Protein AF-H1SF72-F1 (afdb_monomer)

Organism: NCBI:txid1127483

Structure (mmCIF, N/CA/C/O backbone):
data_AF-H1SF72-F1
#
_entry.id   AF-H1SF72-F1
#
loop_
_atom_site.group_PDB
_atom_site.id
_atom_site.type_symbol
_atom_site.label_atom_id
_atom_site.label_alt_id
_atom_site.label_comp_id
_atom_site.label_asym_id
_atom_site.label_entity_id
_atom_site.label_seq_id
_atom_site.pdbx_PDB_ins_code
_atom_site.Cartn_x
_atom_site.Cartn_y
_atom_site.Cartn_z
_atom_site.occupancy
_atom_site.B_iso_or_equiv
_atom_site.auth_seq_id
_atom_site.auth_comp_id
_atom_site.auth_asym_id
_atom_site.auth_atom_id
_atom_site.pdbx_PDB_model_num
ATOM 1 N N . MET A 1 1 ? -50.677 -35.131 16.689 1.00 51.62 1 MET A N 1
ATOM 2 C CA . MET A 1 1 ? -49.223 -35.299 16.477 1.00 51.62 1 MET A CA 1
ATOM 3 C C . MET A 1 1 ? -48.734 -33.983 15.891 1.00 51.62 1 MET A C 1
ATOM 5 O O . MET A 1 1 ? -49.149 -33.640 14.794 1.00 51.62 1 MET A O 1
ATOM 9 N N . ASP A 1 2 ? -48.050 -33.174 16.698 1.00 52.34 2 ASP A N 1
ATOM 10 C CA . ASP A 1 2 ? -47.977 -31.717 16.529 1.00 52.34 2 ASP A CA 1
ATOM 11 C C . ASP A 1 2 ? -46.736 -31.287 15.724 1.00 52.34 2 ASP A C 1
ATOM 13 O O . ASP A 1 2 ? -45.601 -31.371 16.196 1.00 52.34 2 ASP A O 1
ATOM 17 N N . ILE A 1 3 ? -46.951 -30.889 14.467 1.00 56.88 3 ILE A N 1
ATOM 18 C CA . ILE A 1 3 ? -45.897 -30.462 13.530 1.00 56.88 3 ILE A CA 1
ATOM 19 C C . ILE A 1 3 ? -45.401 -29.046 13.875 1.00 56.88 3 ILE A C 1
ATOM 21 O O . ILE A 1 3 ? -44.258 -28.703 13.568 1.00 56.88 3 ILE A O 1
ATOM 25 N N . HIS A 1 4 ? -46.209 -28.245 14.581 1.00 56.25 4 HIS A N 1
ATOM 26 C CA . HIS A 1 4 ? -45.860 -26.867 14.923 1.00 56.25 4 HIS A CA 1
ATOM 27 C C . HIS A 1 4 ? -44.774 -26.782 16.006 1.00 56.25 4 HIS A C 1
ATOM 29 O O . HIS A 1 4 ? -43.885 -25.936 15.904 1.00 56.25 4 HIS A O 1
ATOM 35 N N . ALA A 1 5 ? -44.784 -27.706 16.973 1.00 57.31 5 ALA A N 1
ATOM 36 C CA . ALA A 1 5 ? -43.795 -27.775 18.052 1.00 57.31 5 ALA A CA 1
ATOM 37 C C . ALA A 1 5 ? -42.381 -28.166 17.564 1.00 57.31 5 ALA A C 1
ATOM 39 O O . ALA A 1 5 ? -41.382 -27.655 18.063 1.00 57.31 5 ALA A O 1
ATOM 40 N N . ARG A 1 6 ? -42.271 -29.013 16.525 1.00 57.62 6 ARG A N 1
ATOM 41 C CA . ARG A 1 6 ? -40.963 -29.398 15.946 1.00 57.62 6 ARG A CA 1
ATOM 42 C C . ARG A 1 6 ? -40.286 -28.264 15.172 1.00 57.62 6 ARG A C 1
ATOM 44 O O . ARG A 1 6 ? -39.059 -28.215 15.112 1.00 57.62 6 ARG A O 1
ATOM 51 N N . GLY A 1 7 ? -41.067 -27.363 14.569 1.00 61.28 7 GLY A N 1
ATOM 52 C CA . GLY A 1 7 ? -40.537 -26.222 13.814 1.00 61.28 7 GLY A CA 1
ATOM 53 C C . GLY A 1 7 ? -39.878 -25.169 14.710 1.00 61.28 7 GLY A C 1
ATOM 54 O O . GLY A 1 7 ? -38.846 -24.603 14.345 1.00 61.28 7 GLY A O 1
ATOM 55 N N . THR A 1 8 ? -40.436 -24.942 15.903 1.00 69.06 8 THR A N 1
ATOM 56 C CA . THR A 1 8 ? -39.876 -24.014 16.895 1.00 69.06 8 THR A CA 1
ATOM 57 C C . THR A 1 8 ? -38.601 -24.555 17.539 1.00 69.06 8 THR A C 1
ATOM 59 O O . THR A 1 8 ? -37.651 -23.789 17.700 1.00 69.06 8 THR A O 1
ATOM 62 N N . ASP A 1 9 ? -38.529 -25.865 17.797 1.00 77.56 9 ASP A N 1
ATOM 63 C CA . ASP A 1 9 ? -37.336 -26.516 18.359 1.00 77.56 9 ASP A CA 1
ATOM 64 C C . ASP A 1 9 ? -36.137 -26.453 17.408 1.00 77.56 9 ASP A C 1
ATOM 66 O O . ASP A 1 9 ? -35.025 -26.127 17.823 1.00 77.56 9 ASP A O 1
ATOM 70 N N . ALA A 1 10 ? -36.346 -26.695 16.109 1.00 74.31 10 ALA A N 1
ATOM 71 C CA . ALA A 1 10 ? -35.266 -26.635 15.125 1.00 74.31 10 ALA A CA 1
ATOM 72 C C . ALA A 1 10 ? -34.715 -25.206 14.960 1.00 74.31 10 ALA A C 1
ATOM 74 O O . ALA A 1 10 ? -33.501 -25.002 14.918 1.00 74.31 10 ALA A O 1
ATOM 75 N N . ALA A 1 11 ? -35.592 -24.199 14.916 1.00 78.62 11 ALA A N 1
ATOM 76 C CA . ALA A 1 11 ? -35.182 -22.800 14.812 1.00 78.62 11 ALA A CA 1
ATOM 77 C C . ALA A 1 11 ? -34.452 -22.307 16.076 1.00 78.62 11 ALA A C 1
ATOM 79 O O . ALA A 1 11 ? -33.485 -21.544 15.977 1.00 78.62 11 ALA A O 1
ATOM 80 N N . GLN A 1 12 ? -34.885 -22.757 17.258 1.00 83.62 12 GLN A N 1
ATOM 81 C CA . GLN A 1 12 ? -34.210 -22.467 18.524 1.00 83.62 12 GLN A CA 1
ATOM 82 C C . GLN A 1 12 ? -32.859 -23.177 18.624 1.00 83.62 12 GLN A C 1
ATOM 84 O O . GLN A 1 12 ? -31.888 -22.544 19.031 1.00 83.62 12 GLN A O 1
ATOM 89 N N . ALA A 1 13 ? -32.759 -24.430 18.176 1.00 79.25 13 ALA A N 1
ATOM 90 C CA . ALA A 1 13 ? -31.501 -25.172 18.144 1.00 79.25 13 ALA A CA 1
ATOM 91 C C . ALA A 1 13 ? -30.468 -24.512 17.217 1.00 79.25 13 ALA A C 1
ATOM 93 O O . ALA A 1 13 ? -29.303 -24.370 17.586 1.00 79.25 13 ALA A O 1
ATOM 94 N N . VAL A 1 14 ? -30.896 -24.033 16.044 1.00 80.69 14 VAL A N 1
ATOM 95 C CA . VAL A 1 14 ? -30.023 -23.303 15.114 1.00 80.69 14 VAL A CA 1
ATOM 96 C C . VAL A 1 14 ? -29.547 -21.982 15.725 1.00 80.69 14 VAL A C 1
ATOM 98 O O . VAL A 1 14 ? -28.358 -21.676 15.665 1.00 80.69 14 VAL A O 1
ATOM 101 N N . ARG A 1 15 ? -30.436 -21.212 16.364 1.00 83.88 15 ARG A N 1
ATOM 102 C CA . ARG A 1 15 ? -30.049 -19.972 17.063 1.00 83.88 15 ARG A CA 1
ATOM 103 C C . ARG A 1 15 ? -29.096 -20.233 18.226 1.00 83.88 15 ARG A C 1
ATOM 105 O O . ARG A 1 15 ? -28.089 -19.543 18.325 1.00 83.88 15 ARG A O 1
ATOM 112 N N . ALA A 1 16 ? -29.358 -21.258 19.031 1.00 82.94 16 ALA A N 1
ATOM 113 C CA . ALA A 1 16 ? -28.486 -21.654 20.131 1.00 82.94 16 ALA A CA 1
ATOM 114 C C . ALA A 1 16 ? -27.095 -22.083 19.635 1.00 82.94 16 ALA A C 1
ATOM 116 O O . ALA A 1 16 ? -26.091 -21.720 20.243 1.00 82.94 16 ALA A O 1
ATOM 117 N N . ALA A 1 17 ? -27.015 -22.785 18.499 1.00 76.94 17 ALA A N 1
ATOM 118 C CA . ALA A 1 17 ? -25.742 -23.143 17.878 1.00 76.94 17 ALA A CA 1
ATOM 119 C C . ALA A 1 17 ? -24.959 -21.902 17.404 1.00 76.94 17 ALA A C 1
ATOM 121 O O . ALA A 1 17 ? -23.755 -21.802 17.644 1.00 76.94 17 ALA A O 1
ATOM 122 N N . PHE A 1 18 ? -25.628 -20.922 16.784 1.00 83.88 18 PHE A N 1
ATOM 123 C CA . PHE A 1 18 ? -24.990 -19.655 16.405 1.00 83.88 18 PHE A CA 1
ATOM 124 C C . PHE A 1 18 ? -24.537 -18.836 17.621 1.00 83.88 18 PHE A C 1
ATOM 126 O O . PHE A 1 18 ? -23.434 -18.284 17.607 1.00 83.88 18 PHE A O 1
ATOM 133 N N . ASP A 1 19 ? -25.337 -18.801 18.687 1.00 84.00 19 ASP A N 1
ATOM 134 C CA . ASP A 1 19 ? -24.987 -18.113 19.931 1.00 84.00 19 ASP A CA 1
ATOM 135 C C . ASP A 1 19 ? -23.800 -18.785 20.637 1.00 84.00 19 ASP A C 1
ATOM 137 O O . ASP A 1 19 ? -22.914 -18.086 21.136 1.00 84.00 19 ASP A O 1
ATOM 141 N N . GLN A 1 20 ? -23.705 -20.120 20.603 1.00 79.06 20 GLN A N 1
ATOM 142 C CA . GLN A 1 20 ? -22.536 -20.848 21.103 1.00 79.06 20 GLN A CA 1
ATOM 143 C C . GLN A 1 20 ? -21.265 -20.513 20.315 1.00 79.06 20 GLN A C 1
ATOM 145 O O . GLN A 1 20 ? -20.224 -20.263 20.923 1.00 79.06 20 GLN A O 1
ATOM 150 N N . ILE A 1 21 ? -21.333 -20.438 18.982 1.00 74.06 21 ILE A N 1
ATOM 151 C CA . ILE A 1 21 ? -20.187 -20.025 18.152 1.00 74.06 21 ILE A CA 1
ATOM 152 C C . ILE A 1 21 ? -19.763 -18.589 18.502 1.00 74.06 21 ILE A C 1
ATOM 154 O O . ILE A 1 21 ? -18.575 -18.322 18.697 1.00 74.06 21 ILE A O 1
ATOM 158 N N . ALA A 1 22 ? -20.724 -17.674 18.661 1.00 74.25 22 ALA A N 1
ATOM 159 C CA . ALA A 1 22 ? -20.456 -16.287 19.045 1.00 74.25 22 ALA A CA 1
ATOM 160 C C . ALA A 1 22 ? -19.891 -16.154 20.475 1.00 74.25 22 ALA A C 1
ATOM 162 O O . ALA A 1 22 ? -19.105 -15.243 20.758 1.00 74.25 22 ALA A O 1
ATOM 163 N N . GLN A 1 23 ? -20.276 -17.048 21.388 1.00 76.88 23 GLN A N 1
ATOM 164 C CA . GLN A 1 23 ? -19.756 -17.110 22.753 1.00 76.88 23 GLN A CA 1
ATOM 165 C C . GLN A 1 23 ? -18.324 -17.658 22.784 1.00 76.88 23 GLN A C 1
ATOM 167 O O . GLN A 1 23 ? -17.475 -17.083 23.464 1.00 76.88 23 GLN A O 1
ATOM 172 N N . VAL A 1 24 ? -18.026 -18.701 22.003 1.00 66.06 24 VAL A N 1
ATOM 173 C CA . VAL A 1 24 ? -16.660 -19.228 21.843 1.00 66.06 24 VAL A CA 1
ATOM 174 C C . VAL A 1 24 ? -15.741 -18.168 21.227 1.00 66.06 24 VAL A C 1
ATOM 176 O O . VAL A 1 24 ? -14.642 -17.957 21.736 1.00 66.06 24 VAL A O 1
ATOM 179 N N . GLN A 1 25 ? -16.208 -17.417 20.221 1.00 68.75 25 GLN A N 1
ATOM 180 C CA . GLN A 1 25 ? -15.467 -16.269 19.678 1.00 68.75 25 GLN A CA 1
ATOM 181 C C . GLN A 1 25 ? -15.193 -15.192 20.743 1.00 68.75 25 GLN A C 1
ATOM 183 O O . GLN A 1 25 ? -14.085 -14.670 20.820 1.00 68.75 25 GLN A O 1
ATOM 188 N N . ARG A 1 26 ? -16.165 -14.886 21.614 1.00 66.12 26 ARG A N 1
ATOM 189 C CA . ARG A 1 26 ? -15.974 -13.929 22.720 1.00 66.12 26 ARG A CA 1
ATOM 190 C C . ARG A 1 26 ? -14.998 -14.419 23.791 1.00 66.12 26 ARG A C 1
ATOM 192 O O . ARG A 1 26 ? -14.275 -13.600 24.350 1.00 66.12 26 ARG A O 1
ATOM 199 N N . LEU A 1 27 ? -14.970 -15.720 24.075 1.00 60.34 27 LEU A N 1
ATOM 200 C CA . LEU A 1 27 ? -14.034 -16.316 25.034 1.00 60.34 27 LEU A CA 1
ATOM 201 C C . LEU A 1 27 ? -12.608 -16.380 24.475 1.00 60.34 27 LEU A C 1
ATOM 203 O O . LEU A 1 27 ? -11.659 -16.123 25.215 1.00 60.34 27 LEU A O 1
ATOM 207 N N . MET A 1 28 ? -12.452 -16.633 23.172 1.00 57.75 28 MET A N 1
ATOM 208 C CA . MET A 1 28 ? -11.155 -16.528 22.496 1.00 57.75 28 MET A CA 1
ATOM 209 C C . MET A 1 28 ? -10.601 -15.097 22.533 1.00 57.75 28 MET A C 1
ATOM 211 O O . MET A 1 28 ? -9.400 -14.932 22.734 1.00 57.75 28 MET A O 1
ATOM 215 N N . ASN A 1 29 ? -11.465 -14.076 22.478 1.00 57.88 29 ASN A N 1
ATOM 216 C CA . ASN A 1 29 ? -11.025 -12.681 22.481 1.00 57.88 29 ASN A CA 1
ATOM 217 C C . ASN A 1 29 ? -10.336 -12.200 23.782 1.00 57.88 29 ASN A C 1
ATOM 219 O O . ASN A 1 29 ? -9.697 -11.149 23.799 1.00 57.88 29 ASN A O 1
ATOM 223 N N . CYS A 1 30 ? -10.433 -12.931 24.899 1.00 48.75 30 CYS A N 1
ATOM 224 C CA . CYS A 1 30 ? -9.771 -12.548 26.158 1.00 48.75 30 CYS A CA 1
ATOM 225 C C . CYS A 1 30 ? -8.245 -12.819 26.136 1.00 48.75 30 CYS A C 1
ATOM 227 O O . CYS A 1 30 ? -7.495 -12.248 26.928 1.00 48.75 30 CYS A O 1
ATOM 229 N N . HIS A 1 31 ? -7.762 -13.629 25.185 1.00 53.12 31 HIS A N 1
ATOM 230 C CA . HIS A 1 31 ? -6.335 -13.912 24.962 1.00 53.12 31 HIS A CA 1
ATOM 231 C C . HIS A 1 31 ? -5.687 -12.929 23.952 1.00 53.12 31 HIS A C 1
ATOM 233 O O . HIS A 1 31 ? -4.516 -13.064 23.593 1.00 53.12 31 HIS A O 1
ATOM 239 N N . ASP A 1 32 ? -6.425 -11.920 23.475 1.00 56.94 32 ASP A N 1
ATOM 240 C CA . ASP A 1 32 ? -6.081 -11.230 22.228 1.00 56.94 32 ASP A CA 1
ATOM 241 C C . ASP A 1 32 ? -5.019 -10.141 22.340 1.00 56.94 32 ASP A C 1
ATOM 243 O O . ASP A 1 32 ? -4.381 -9.844 21.336 1.00 56.94 32 ASP A O 1
ATOM 247 N N . ARG A 1 33 ? -4.747 -9.563 23.516 1.00 50.97 33 ARG A N 1
ATOM 248 C CA . ARG A 1 33 ? -3.890 -8.360 23.596 1.00 50.97 33 ARG A CA 1
ATOM 249 C C . ARG A 1 33 ? -2.440 -8.599 23.135 1.00 50.97 33 ARG A C 1
ATOM 251 O O . ARG A 1 33 ? -1.840 -7.707 22.537 1.00 50.97 33 ARG A O 1
ATOM 258 N N . LEU A 1 34 ? -1.887 -9.797 23.363 1.00 52.03 34 LEU A N 1
ATOM 259 C CA . LEU A 1 34 ? -0.579 -10.207 22.819 1.00 52.03 34 LEU A CA 1
ATOM 260 C C . LEU A 1 34 ? -0.658 -10.510 21.311 1.00 52.03 34 LEU A C 1
ATOM 262 O O . LEU A 1 34 ? 0.268 -10.182 20.567 1.00 52.03 34 LEU A O 1
ATOM 266 N N . SER A 1 35 ? -1.781 -11.070 20.848 1.00 60.00 35 SER A N 1
ATOM 267 C CA . SER A 1 35 ? -2.030 -11.347 19.428 1.00 60.00 35 SER A CA 1
ATOM 268 C C . SER A 1 35 ? -2.253 -10.068 18.611 1.00 60.00 35 SER A C 1
ATOM 270 O O . SER A 1 35 ? -1.811 -9.987 17.468 1.00 60.00 35 SER A O 1
ATOM 272 N N . ASP A 1 36 ? -2.851 -9.037 19.210 1.00 65.69 36 ASP A N 1
ATOM 273 C CA . ASP A 1 36 ? -3.112 -7.745 18.585 1.00 65.69 36 ASP A CA 1
ATOM 274 C C . ASP A 1 36 ? -1.809 -6.984 18.366 1.00 65.69 36 ASP A C 1
ATOM 276 O O . ASP A 1 36 ? -1.567 -6.493 17.266 1.00 65.69 36 ASP A O 1
ATOM 280 N N . ILE A 1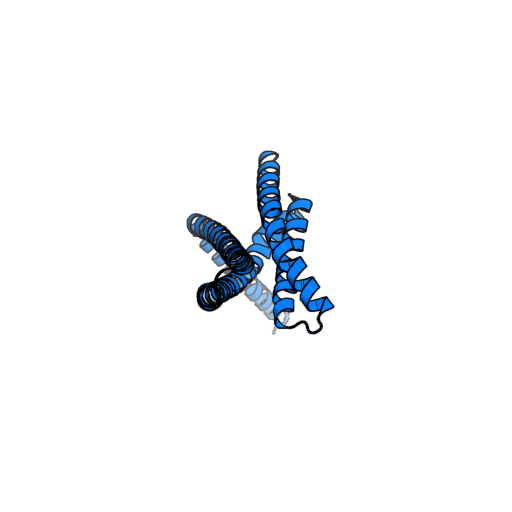 37 ? -0.912 -6.966 19.359 1.00 69.06 37 ILE A N 1
ATOM 281 C CA . ILE A 1 37 ? 0.439 -6.402 19.210 1.00 69.06 37 ILE A CA 1
ATOM 282 C C . ILE A 1 37 ? 1.202 -7.123 18.092 1.00 69.06 37 ILE A C 1
ATOM 284 O O . ILE A 1 37 ? 1.780 -6.462 17.228 1.00 69.06 37 ILE A O 1
ATOM 288 N N . GLY A 1 38 ? 1.159 -8.459 18.058 1.00 75.69 38 GLY A N 1
ATOM 289 C CA . GLY A 1 38 ? 1.769 -9.248 16.984 1.00 75.69 38 GLY A CA 1
ATOM 290 C C . GLY A 1 38 ? 1.190 -8.923 15.603 1.00 75.69 38 GLY A C 1
ATOM 291 O O . GLY A 1 38 ? 1.943 -8.733 14.649 1.00 75.69 38 GLY A O 1
ATOM 292 N N . ARG A 1 39 ? -0.137 -8.779 15.494 1.00 74.50 39 ARG A N 1
ATOM 293 C CA . ARG A 1 39 ? -0.832 -8.386 14.255 1.00 74.50 39 ARG A CA 1
ATOM 294 C C . ARG A 1 39 ? -0.442 -6.986 13.796 1.00 74.50 39 ARG A C 1
ATOM 296 O O . ARG A 1 39 ? -0.205 -6.788 12.605 1.00 74.50 39 ARG A O 1
ATOM 303 N N . PHE A 1 40 ? -0.339 -6.028 14.719 1.00 78.19 40 PHE A N 1
ATOM 304 C CA . PHE A 1 40 ? 0.141 -4.688 14.396 1.00 78.19 40 PHE A CA 1
ATOM 305 C C . PHE A 1 40 ? 1.565 -4.754 13.850 1.00 78.19 40 PHE A C 1
ATOM 307 O O . PHE A 1 40 ? 1.788 -4.323 12.723 1.00 78.19 40 PHE A O 1
ATOM 314 N N . TRP A 1 41 ? 2.511 -5.359 14.568 1.00 83.31 41 TRP A N 1
ATOM 315 C CA . TRP A 1 41 ? 3.892 -5.470 14.086 1.00 83.31 41 TRP A CA 1
ATOM 316 C C . TRP A 1 41 ? 4.006 -6.212 12.754 1.00 83.31 41 TRP A C 1
ATOM 318 O O . TRP A 1 41 ? 4.772 -5.778 11.898 1.00 83.31 41 TRP A O 1
ATOM 328 N N . ALA A 1 42 ? 3.206 -7.258 12.533 1.00 84.81 42 ALA A N 1
ATOM 329 C CA . ALA A 1 42 ? 3.164 -7.970 11.260 1.00 84.81 42 ALA A CA 1
ATOM 330 C C . ALA A 1 42 ? 2.740 -7.061 10.095 1.00 84.81 42 ALA A C 1
ATOM 332 O O . ALA A 1 42 ? 3.359 -7.111 9.035 1.00 84.81 42 ALA A O 1
ATOM 333 N N . LEU A 1 43 ? 1.742 -6.189 10.290 1.00 83.88 43 LEU A N 1
ATOM 334 C CA . LEU A 1 43 ? 1.332 -5.208 9.279 1.00 83.88 43 LEU A CA 1
ATOM 335 C C . LEU A 1 43 ? 2.456 -4.212 8.975 1.00 83.88 43 LEU A C 1
ATOM 337 O O . LEU A 1 43 ? 2.785 -4.013 7.808 1.00 83.88 43 LEU A O 1
ATOM 341 N N . TYR A 1 44 ? 3.072 -3.614 10.002 1.00 88.06 44 TYR A N 1
ATOM 342 C CA . TYR A 1 44 ? 4.175 -2.663 9.800 1.00 88.06 44 TYR A CA 1
ATOM 343 C C . TYR A 1 44 ? 5.369 -3.330 9.116 1.00 88.06 44 TYR A C 1
ATOM 345 O O . TYR A 1 44 ? 5.922 -2.760 8.180 1.00 88.06 44 TYR A O 1
ATOM 353 N N . ALA A 1 45 ? 5.735 -4.542 9.537 1.00 90.69 45 ALA A N 1
ATOM 354 C CA . ALA A 1 45 ? 6.822 -5.302 8.934 1.00 90.69 45 ALA A CA 1
ATOM 355 C C . ALA A 1 45 ? 6.526 -5.644 7.468 1.00 90.69 45 ALA A C 1
ATOM 357 O O . ALA A 1 45 ? 7.398 -5.477 6.621 1.00 90.69 45 ALA A O 1
ATOM 358 N N . ALA A 1 46 ? 5.300 -6.061 7.145 1.00 89.62 46 ALA A N 1
ATOM 359 C CA . ALA A 1 46 ? 4.916 -6.406 5.780 1.00 89.62 46 ALA A CA 1
ATOM 360 C C . ALA A 1 46 ? 4.895 -5.178 4.848 1.00 89.62 46 ALA A C 1
ATOM 362 O O . ALA A 1 46 ? 5.427 -5.238 3.739 1.00 89.62 46 ALA A O 1
ATOM 363 N N . PHE A 1 47 ? 4.358 -4.042 5.311 1.00 89.38 47 PHE A N 1
ATOM 364 C CA . PHE A 1 47 ? 4.415 -2.778 4.567 1.00 89.38 47 PHE A CA 1
ATOM 365 C C . PHE A 1 47 ? 5.851 -2.264 4.407 1.00 89.38 47 PHE A C 1
ATOM 367 O O . PHE A 1 47 ? 6.226 -1.832 3.318 1.00 89.38 47 PHE A O 1
ATOM 374 N N . ALA A 1 48 ? 6.671 -2.342 5.460 1.00 91.62 48 ALA A N 1
ATOM 375 C CA . ALA A 1 48 ? 8.080 -1.968 5.389 1.00 91.62 48 ALA A CA 1
ATOM 376 C C . ALA A 1 48 ? 8.843 -2.864 4.407 1.00 91.62 48 ALA A C 1
ATOM 378 O O . ALA A 1 48 ? 9.627 -2.360 3.611 1.00 91.62 48 ALA A O 1
ATOM 379 N N . LEU A 1 49 ? 8.578 -4.172 4.405 1.00 94.69 49 LEU A N 1
ATOM 380 C CA . LEU A 1 49 ? 9.202 -5.113 3.481 1.00 94.69 49 LEU A CA 1
ATOM 381 C C . LEU A 1 49 ? 8.846 -4.792 2.024 1.00 94.69 49 LEU A C 1
ATOM 383 O O . LEU A 1 49 ? 9.744 -4.750 1.184 1.00 94.69 49 LEU A O 1
ATOM 387 N N . LEU A 1 50 ? 7.574 -4.502 1.726 1.00 94.56 50 LEU A N 1
ATOM 388 C CA . LEU A 1 50 ? 7.149 -4.041 0.398 1.00 94.56 50 LEU A CA 1
ATOM 389 C C . LEU A 1 50 ? 7.879 -2.768 -0.023 1.00 94.56 50 LEU A C 1
ATOM 391 O O . LEU A 1 50 ? 8.404 -2.693 -1.133 1.00 94.56 50 LEU A O 1
ATOM 395 N N . LEU A 1 51 ? 7.940 -1.782 0.870 1.00 93.12 51 LEU A N 1
ATOM 396 C CA . LEU A 1 51 ? 8.583 -0.511 0.576 1.00 93.12 51 LEU A CA 1
ATOM 397 C C . LEU A 1 51 ? 10.082 -0.680 0.324 1.00 93.12 51 LEU A C 1
ATOM 399 O O . LEU A 1 51 ? 10.594 -0.198 -0.681 1.00 93.12 51 LEU A O 1
ATOM 403 N N . LEU A 1 52 ? 10.784 -1.371 1.221 1.00 94.44 52 LEU A N 1
ATOM 404 C CA . LEU A 1 52 ? 12.231 -1.551 1.138 1.00 94.44 52 LEU A CA 1
ATOM 405 C C . LEU A 1 52 ? 12.625 -2.356 -0.098 1.00 94.44 52 LEU A C 1
ATOM 407 O O . LEU A 1 52 ? 13.579 -1.992 -0.775 1.00 94.44 52 LEU A O 1
ATOM 411 N N . THR A 1 53 ? 11.877 -3.409 -0.429 1.00 95.50 53 THR A N 1
ATOM 412 C CA . THR A 1 53 ? 12.123 -4.183 -1.656 1.00 95.50 53 THR A CA 1
ATOM 413 C C . THR A 1 53 ? 11.806 -3.363 -2.909 1.00 95.50 53 THR A C 1
ATOM 415 O O . THR A 1 53 ? 12.622 -3.310 -3.827 1.00 95.50 53 THR A O 1
ATOM 418 N N . GLY A 1 54 ? 10.694 -2.622 -2.932 1.00 92.44 54 GLY A N 1
ATOM 419 C CA . GLY A 1 54 ? 10.367 -1.729 -4.047 1.00 92.44 54 GLY A CA 1
ATOM 420 C C . GLY A 1 54 ? 11.442 -0.660 -4.275 1.00 92.44 54 GLY A C 1
ATOM 421 O O . GLY A 1 54 ? 11.907 -0.478 -5.398 1.00 92.44 54 GLY A O 1
ATOM 422 N N . LEU A 1 55 ? 11.907 -0.012 -3.203 1.00 92.25 55 LEU A N 1
ATOM 423 C CA . LEU A 1 55 ? 12.994 0.970 -3.256 1.00 92.25 55 LEU A CA 1
ATOM 424 C C . LEU A 1 55 ? 14.326 0.340 -3.665 1.00 92.25 55 LEU A C 1
ATOM 426 O O . LEU A 1 55 ? 15.028 0.914 -4.489 1.00 92.25 55 LEU A O 1
ATOM 430 N N . ALA A 1 56 ? 14.669 -0.837 -3.137 1.00 91.88 56 ALA A N 1
ATOM 431 C CA . ALA A 1 56 ? 15.884 -1.550 -3.525 1.00 91.88 56 ALA A CA 1
ATOM 432 C C . ALA A 1 56 ? 15.877 -1.895 -5.020 1.00 91.88 56 ALA A C 1
ATOM 434 O O . ALA A 1 56 ? 16.899 -1.746 -5.689 1.00 91.88 56 ALA A O 1
ATOM 435 N N . TRP A 1 57 ? 14.720 -2.296 -5.558 1.00 91.88 57 TRP A N 1
ATOM 436 C CA . TRP A 1 57 ? 14.566 -2.522 -6.992 1.00 91.88 57 TRP A CA 1
ATOM 437 C C . TRP A 1 57 ? 14.722 -1.219 -7.786 1.00 91.88 57 TRP A C 1
ATOM 439 O O . TRP A 1 57 ? 15.452 -1.198 -8.773 1.00 91.88 57 TRP A O 1
ATOM 449 N N . LEU A 1 58 ? 14.108 -0.121 -7.328 1.00 91.12 58 LEU A N 1
ATOM 450 C CA . LEU A 1 58 ? 14.206 1.191 -7.975 1.00 91.12 58 LEU A CA 1
ATOM 451 C C . LEU A 1 58 ? 15.652 1.711 -8.005 1.00 91.12 58 LEU A C 1
ATOM 453 O O . LEU A 1 58 ? 16.126 2.182 -9.033 1.00 91.12 58 LEU A O 1
ATOM 457 N N . LEU A 1 59 ? 16.377 1.578 -6.893 1.00 89.69 59 LEU A N 1
ATOM 458 C CA . LEU A 1 59 ? 17.792 1.936 -6.806 1.00 89.69 59 LEU A CA 1
ATOM 459 C C . LEU A 1 59 ? 18.620 1.086 -7.772 1.00 89.69 59 LEU A C 1
ATOM 461 O O . LEU A 1 59 ? 19.354 1.633 -8.586 1.00 89.69 59 LEU A O 1
ATOM 465 N N . ALA A 1 60 ? 18.445 -0.238 -7.759 1.00 87.50 60 ALA A N 1
ATOM 466 C CA . ALA A 1 60 ? 19.142 -1.131 -8.685 1.00 87.50 60 ALA A CA 1
ATOM 467 C C . ALA A 1 60 ? 18.775 -0.892 -10.161 1.00 87.50 60 ALA A C 1
ATOM 469 O O . ALA A 1 60 ? 19.525 -1.298 -11.045 1.00 87.50 60 ALA A O 1
ATOM 470 N N . ARG A 1 61 ? 17.620 -0.273 -10.439 1.00 85.25 61 ARG A N 1
ATOM 471 C CA . ARG A 1 61 ? 17.176 0.109 -11.785 1.00 85.25 61 ARG A CA 1
ATOM 472 C C . ARG A 1 61 ? 17.848 1.389 -12.289 1.00 85.25 61 ARG A C 1
ATOM 474 O O . ARG A 1 61 ? 18.073 1.489 -13.494 1.00 85.25 61 ARG A O 1
ATOM 481 N N . PHE A 1 62 ? 18.107 2.348 -11.397 1.00 86.25 62 PHE A N 1
ATOM 482 C CA . PHE A 1 62 ? 18.669 3.664 -11.726 1.00 86.25 62 PHE A CA 1
ATOM 483 C C . PHE A 1 62 ? 20.186 3.767 -11.542 1.00 86.25 62 PHE A C 1
ATOM 485 O O . PHE A 1 62 ? 20.786 4.708 -12.052 1.00 86.25 62 PHE A O 1
ATOM 492 N N . ILE A 1 63 ? 20.814 2.834 -10.825 1.00 86.25 63 ILE A N 1
ATOM 493 C CA . ILE A 1 63 ? 22.272 2.797 -10.713 1.00 86.25 63 ILE A CA 1
ATOM 494 C C . ILE A 1 63 ? 22.871 2.162 -11.978 1.00 86.25 63 ILE A C 1
ATOM 496 O O . ILE A 1 63 ? 22.514 1.046 -12.351 1.00 86.25 63 ILE A O 1
ATOM 500 N N . GLU A 1 64 ? 23.816 2.862 -12.607 1.00 73.62 64 GLU A N 1
ATOM 501 C CA . GLU A 1 64 ? 24.545 2.437 -13.812 1.00 73.62 64 GLU A CA 1
ATOM 502 C C . GLU A 1 64 ? 25.689 1.459 -13.481 1.00 73.62 64 GLU A C 1
ATOM 504 O O . GLU A 1 64 ? 26.864 1.741 -13.703 1.00 73.62 64 GLU A O 1
ATOM 509 N N . PHE A 1 65 ? 25.357 0.306 -12.902 1.00 78.31 65 PHE A N 1
ATOM 510 C CA . PHE A 1 65 ? 26.305 -0.803 -12.761 1.00 78.31 65 PHE A CA 1
ATOM 511 C C . PHE A 1 65 ? 26.132 -1.835 -13.878 1.00 78.31 65 PHE A C 1
ATOM 513 O O . PHE A 1 65 ? 25.068 -1.932 -14.493 1.00 78.31 65 PHE A O 1
ATOM 520 N N . GLU A 1 66 ? 27.169 -2.654 -14.082 1.00 82.88 66 GLU A N 1
ATOM 521 C CA . GLU A 1 66 ? 27.149 -3.759 -15.042 1.00 82.88 66 GLU A CA 1
ATOM 522 C C . GLU A 1 66 ? 25.926 -4.670 -14.813 1.00 82.88 66 GLU A C 1
ATOM 524 O O . GLU A 1 66 ? 25.654 -5.049 -13.662 1.00 82.88 66 G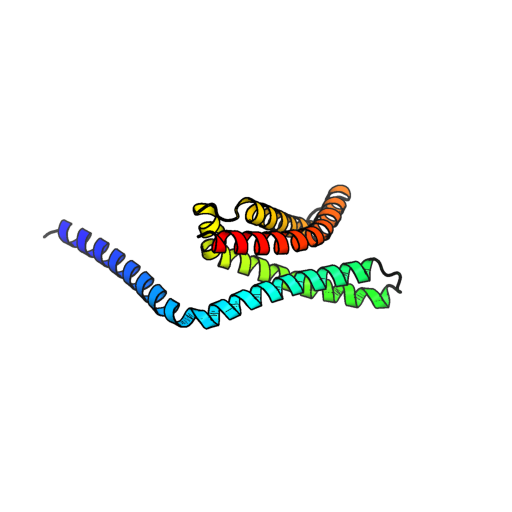LU A O 1
ATOM 529 N N . PRO A 1 67 ? 25.183 -5.060 -15.867 1.00 79.94 67 PRO A N 1
ATOM 530 C CA . PRO A 1 67 ? 23.946 -5.840 -15.747 1.00 79.94 67 PRO A CA 1
ATOM 531 C C . PRO A 1 67 ? 24.092 -7.132 -14.934 1.00 79.94 67 PRO A C 1
ATOM 533 O O . PRO A 1 67 ? 23.185 -7.526 -14.203 1.00 79.94 67 PRO A O 1
ATOM 536 N N . GLU A 1 68 ? 25.250 -7.779 -15.021 1.00 84.88 68 GLU A N 1
ATOM 537 C CA . GLU A 1 68 ? 25.596 -8.991 -14.269 1.00 84.88 68 GLU A CA 1
ATOM 538 C C . GLU A 1 68 ? 25.623 -8.788 -12.748 1.00 84.88 68 GLU A C 1
ATOM 540 O O . GLU A 1 68 ? 25.316 -9.709 -11.990 1.00 84.88 68 GLU A O 1
ATOM 545 N N . THR A 1 69 ? 25.917 -7.569 -12.294 1.00 84.50 69 THR A N 1
ATOM 546 C CA . THR A 1 69 ? 25.916 -7.219 -10.871 1.00 84.50 69 THR A CA 1
ATOM 547 C C . THR A 1 69 ? 24.522 -6.844 -10.374 1.00 84.50 69 THR A C 1
ATOM 549 O O . THR A 1 69 ? 24.164 -7.194 -9.252 1.00 84.50 69 THR A O 1
ATOM 552 N N . THR A 1 70 ? 23.704 -6.174 -11.193 1.00 85.12 70 THR A N 1
ATOM 553 C CA . THR A 1 70 ? 22.383 -5.654 -10.791 1.00 85.12 70 THR A CA 1
ATOM 554 C C . THR A 1 70 ? 21.257 -6.670 -10.967 1.00 85.12 70 THR A C 1
ATOM 556 O O . THR A 1 70 ? 20.324 -6.693 -10.155 1.00 85.12 70 THR A O 1
ATOM 559 N N . ALA A 1 71 ? 21.342 -7.555 -11.965 1.00 85.94 71 ALA A N 1
ATOM 560 C CA . ALA A 1 71 ? 20.294 -8.525 -12.278 1.00 85.94 71 ALA A CA 1
ATOM 561 C C . ALA A 1 71 ? 19.939 -9.471 -11.109 1.00 85.94 71 ALA A C 1
ATOM 563 O O . ALA A 1 71 ? 18.743 -9.655 -10.851 1.00 85.94 71 ALA A O 1
ATOM 564 N N . PRO A 1 72 ? 20.897 -10.034 -10.338 1.00 88.56 72 PRO A N 1
ATOM 565 C CA . PRO A 1 72 ? 20.564 -10.871 -9.185 1.00 88.56 72 PRO A CA 1
ATOM 566 C C . PRO A 1 72 ? 19.788 -10.108 -8.105 1.00 88.56 72 PRO A C 1
ATOM 568 O O . PRO A 1 72 ? 18.816 -10.633 -7.558 1.00 88.56 72 PRO A O 1
ATOM 571 N N . TRP A 1 73 ? 20.174 -8.860 -7.822 1.00 86.50 73 TRP A N 1
ATOM 572 C CA . TRP A 1 73 ? 19.505 -8.014 -6.829 1.00 86.50 73 TRP A CA 1
ATOM 573 C C . TRP A 1 73 ? 18.094 -7.633 -7.259 1.00 86.50 73 TRP A C 1
ATOM 575 O O . TRP A 1 73 ? 17.162 -7.744 -6.462 1.00 86.50 73 TRP A O 1
ATOM 585 N N . GLN A 1 74 ? 17.91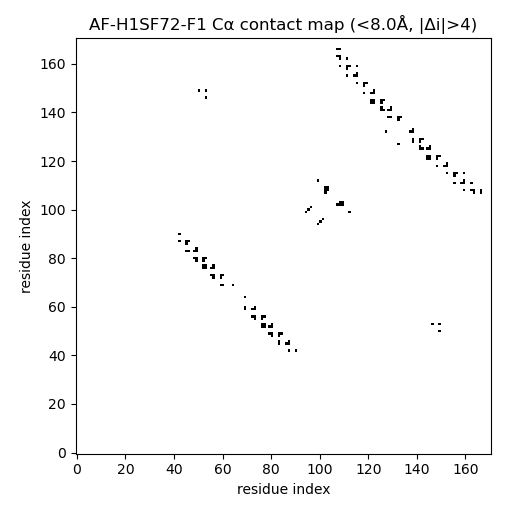3 -7.252 -8.526 1.00 88.06 74 GLN A N 1
ATOM 586 C CA . GLN A 1 74 ? 16.589 -6.976 -9.080 1.00 88.06 74 GLN A CA 1
ATOM 587 C C . GLN A 1 74 ? 15.691 -8.221 -8.997 1.00 88.06 74 GLN A C 1
ATOM 589 O O . GLN A 1 74 ? 14.546 -8.124 -8.551 1.00 88.06 74 GLN A O 1
ATOM 594 N N . ALA A 1 75 ? 16.214 -9.402 -9.344 1.00 90.44 75 ALA A N 1
ATOM 595 C CA . ALA A 1 75 ? 15.463 -10.654 -9.297 1.00 90.44 75 ALA A CA 1
ATOM 596 C C . ALA A 1 75 ? 15.043 -11.039 -7.869 1.00 90.44 75 ALA A C 1
ATOM 598 O O . ALA A 1 75 ? 13.875 -11.359 -7.631 1.00 90.44 75 ALA A O 1
ATOM 599 N N . TRP A 1 76 ? 15.967 -10.998 -6.905 1.00 93.12 76 TRP A N 1
ATOM 600 C CA . TRP A 1 76 ? 15.648 -11.295 -5.506 1.00 93.12 76 TRP A CA 1
ATOM 601 C C . TRP A 1 76 ? 14.686 -10.277 -4.908 1.00 93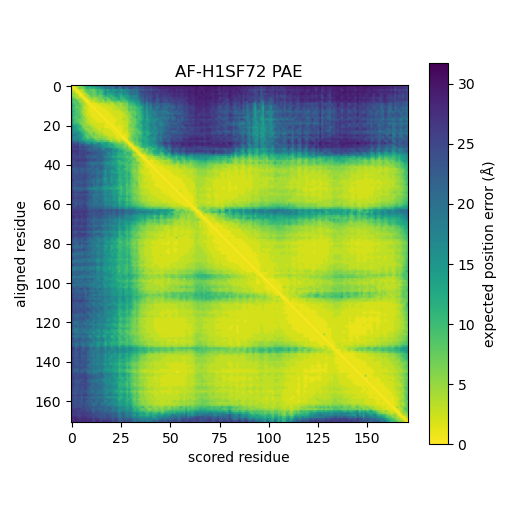.12 76 TRP A C 1
ATOM 603 O O . TRP A 1 76 ? 13.732 -10.677 -4.238 1.00 93.12 76 TRP A O 1
ATOM 613 N N . SER A 1 77 ? 14.882 -8.991 -5.204 1.00 92.69 77 SER A N 1
ATOM 614 C CA . SER A 1 77 ? 13.976 -7.945 -4.745 1.00 92.69 77 SER A CA 1
ATOM 615 C C . SER A 1 77 ? 12.545 -8.194 -5.227 1.00 92.69 77 SER A C 1
ATOM 617 O O . SER A 1 77 ? 11.623 -8.219 -4.415 1.00 92.69 77 SER A O 1
ATOM 619 N N . MET A 1 78 ? 12.358 -8.516 -6.513 1.00 92.75 78 MET A N 1
ATOM 620 C CA . MET A 1 78 ? 11.035 -8.820 -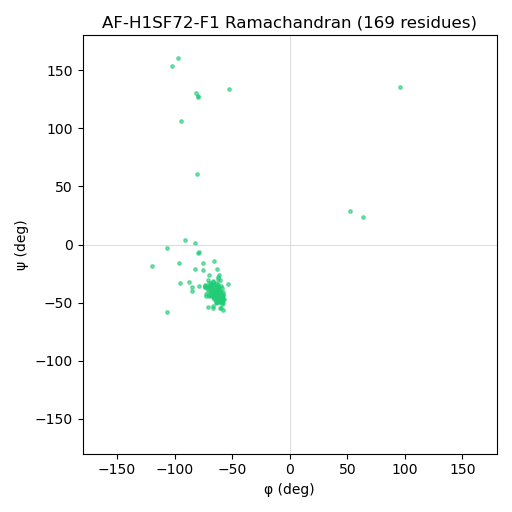7.074 1.00 92.75 78 MET A CA 1
ATOM 621 C C . MET A 1 78 ? 10.382 -10.057 -6.446 1.00 92.75 78 MET A C 1
ATOM 623 O O . MET A 1 78 ? 9.176 -10.050 -6.198 1.00 92.75 78 MET A O 1
ATOM 627 N N . ARG A 1 79 ? 11.154 -11.111 -6.145 1.00 94.81 79 ARG A N 1
ATOM 628 C CA . ARG A 1 79 ? 10.628 -12.319 -5.478 1.00 94.81 79 ARG A CA 1
ATOM 629 C C . ARG A 1 79 ? 10.101 -12.006 -4.081 1.00 94.81 79 ARG A C 1
ATOM 631 O O . ARG A 1 79 ? 8.987 -12.405 -3.741 1.00 94.81 79 ARG A O 1
ATOM 638 N N . VAL A 1 80 ? 10.891 -11.285 -3.286 1.00 96.31 80 VAL A N 1
ATOM 639 C CA . VAL A 1 80 ? 10.504 -10.913 -1.918 1.00 96.31 80 VAL A CA 1
ATOM 640 C C . VAL A 1 80 ? 9.344 -9.919 -1.944 1.00 96.31 80 VAL A C 1
ATOM 642 O O . VAL A 1 80 ? 8.394 -10.085 -1.182 1.00 96.31 80 VAL A O 1
ATOM 645 N N . HIS A 1 81 ? 9.367 -8.946 -2.858 1.00 96.56 81 HIS A N 1
ATOM 646 C CA . HIS A 1 81 ? 8.286 -7.979 -3.040 1.00 96.56 81 HIS A CA 1
ATOM 647 C C . HIS A 1 81 ? 6.964 -8.668 -3.397 1.00 96.56 81 HIS A C 1
ATOM 649 O O . HIS A 1 81 ? 5.944 -8.422 -2.757 1.00 96.56 81 HIS A O 1
ATOM 655 N N . GLY A 1 82 ? 6.983 -9.591 -4.365 1.00 94.81 82 GLY A N 1
ATOM 656 C CA . GLY A 1 82 ? 5.805 -10.367 -4.755 1.00 94.81 82 GLY A CA 1
ATOM 657 C C . GLY A 1 82 ? 5.240 -11.200 -3.601 1.00 94.81 82 GLY A C 1
ATOM 658 O O . GLY A 1 82 ? 4.037 -11.161 -3.345 1.00 94.81 82 GLY A O 1
ATOM 659 N N . ALA A 1 83 ? 6.098 -11.896 -2.846 1.00 95.25 83 ALA A N 1
ATOM 660 C CA . ALA A 1 83 ? 5.676 -12.657 -1.667 1.00 95.25 83 ALA A CA 1
ATOM 661 C C . ALA A 1 83 ? 5.058 -11.752 -0.583 1.00 95.25 83 ALA A C 1
ATOM 663 O O . ALA A 1 83 ? 3.995 -12.060 -0.037 1.00 95.25 83 ALA A O 1
ATOM 664 N N . ALA A 1 84 ? 5.685 -10.605 -0.313 1.00 95.12 84 ALA A N 1
ATOM 665 C CA . ALA A 1 84 ? 5.170 -9.614 0.625 1.00 95.12 84 ALA A CA 1
ATOM 666 C C . ALA A 1 84 ? 3.822 -9.029 0.163 1.00 95.12 84 ALA A C 1
ATOM 668 O O . ALA A 1 84 ? 2.938 -8.813 0.992 1.00 95.12 84 ALA A O 1
ATOM 669 N N . ALA A 1 85 ? 3.617 -8.838 -1.144 1.00 95.12 85 ALA A N 1
ATOM 670 C CA . ALA A 1 85 ? 2.372 -8.310 -1.707 1.00 95.12 85 ALA A CA 1
ATOM 671 C C . ALA A 1 85 ? 1.183 -9.252 -1.474 1.00 95.12 85 ALA A C 1
ATOM 673 O O . ALA A 1 85 ? 0.101 -8.801 -1.078 1.00 95.12 85 ALA A O 1
ATOM 674 N N . PHE A 1 86 ? 1.384 -10.563 -1.652 1.00 94.38 86 PHE A N 1
ATOM 675 C CA . PHE A 1 86 ? 0.371 -11.566 -1.312 1.00 94.38 86 PHE A CA 1
ATOM 676 C C . PHE A 1 86 ? 0.017 -11.518 0.174 1.00 94.38 86 PHE A C 1
ATOM 678 O O . PHE A 1 86 ? -1.164 -11.488 0.530 1.00 94.38 86 PHE A O 1
ATOM 685 N N . PHE A 1 87 ? 1.029 -11.448 1.039 1.00 93.38 87 PHE A N 1
ATOM 686 C CA . PHE A 1 87 ? 0.817 -11.398 2.481 1.00 93.38 87 PHE A CA 1
ATOM 687 C C . PHE A 1 87 ? 0.078 -10.124 2.918 1.00 93.38 87 PHE A C 1
ATOM 689 O O . PHE A 1 87 ? -0.886 -10.207 3.678 1.00 93.38 87 PHE A O 1
ATOM 696 N N . VAL A 1 88 ? 0.443 -8.952 2.388 1.00 91.56 88 VAL A N 1
ATOM 697 C CA . VAL A 1 88 ? -0.257 -7.690 2.683 1.00 91.56 88 VAL A CA 1
ATOM 698 C C . VAL A 1 88 ? -1.696 -7.715 2.181 1.00 91.56 88 VAL A C 1
ATOM 700 O O . VAL A 1 88 ? -2.588 -7.271 2.898 1.00 91.56 88 VAL A O 1
ATOM 703 N N . THR A 1 89 ? -1.958 -8.277 1.001 1.00 92.25 89 THR A N 1
ATOM 704 C CA . THR A 1 89 ? -3.324 -8.372 0.459 1.00 92.25 89 THR A CA 1
ATOM 705 C C . THR A 1 89 ? -4.198 -9.302 1.303 1.00 92.25 89 THR A C 1
ATOM 707 O O . THR A 1 89 ? -5.349 -8.974 1.595 1.00 92.25 89 THR A O 1
ATOM 710 N N . PHE A 1 90 ? -3.639 -10.419 1.775 1.00 90.88 90 PHE A N 1
ATOM 711 C CA . PHE A 1 90 ? -4.297 -11.279 2.757 1.00 90.88 90 PHE A CA 1
ATOM 712 C C . PHE A 1 90 ? -4.614 -10.514 4.053 1.00 90.88 90 PHE A C 1
ATOM 714 O O . PHE A 1 90 ? -5.760 -10.513 4.510 1.00 90.88 90 PHE A O 1
ATOM 721 N N . LEU A 1 91 ? -3.634 -9.800 4.616 1.00 88.75 91 LEU A N 1
ATOM 722 C CA . LEU A 1 91 ? -3.823 -9.019 5.841 1.00 88.75 91 LEU A CA 1
ATOM 723 C C . LEU A 1 91 ? -4.838 -7.877 5.675 1.00 88.75 91 LEU A C 1
ATOM 725 O O . LEU A 1 91 ? -5.608 -7.625 6.601 1.00 88.75 91 LEU A O 1
ATOM 729 N N . LEU A 1 92 ? -4.896 -7.225 4.509 1.00 89.44 92 LEU A N 1
ATOM 730 C CA . LEU A 1 92 ? -5.923 -6.228 4.182 1.00 89.44 92 LEU A CA 1
ATOM 731 C C . LEU A 1 92 ? -7.332 -6.823 4.280 1.00 89.44 92 LEU A C 1
ATOM 733 O O . LEU A 1 92 ? -8.227 -6.181 4.831 1.00 89.44 92 LEU A O 1
ATOM 737 N N . GLY A 1 93 ? -7.513 -8.061 3.810 1.00 89.44 93 GLY A N 1
ATOM 738 C CA . GLY A 1 93 ? -8.759 -8.809 3.977 1.00 89.44 93 GLY A CA 1
ATOM 739 C C . GLY A 1 93 ? -9.096 -9.070 5.447 1.00 89.44 93 GLY A C 1
ATOM 740 O O . GLY A 1 93 ? -10.233 -8.853 5.866 1.00 89.44 93 GLY A O 1
ATOM 741 N N . VAL A 1 94 ? -8.102 -9.456 6.254 1.00 86.69 94 VAL A N 1
ATOM 742 C CA . VAL A 1 94 ? -8.277 -9.707 7.698 1.00 86.69 94 VAL A CA 1
ATOM 743 C C . VAL A 1 94 ? -8.707 -8.441 8.446 1.00 86.69 94 VAL A C 1
ATOM 745 O O . VAL A 1 94 ? -9.650 -8.480 9.237 1.00 86.69 94 VAL A O 1
ATOM 748 N N . ILE A 1 95 ? -8.064 -7.297 8.192 1.00 87.00 95 ILE A N 1
ATOM 749 C CA . ILE A 1 95 ? -8.381 -6.042 8.898 1.00 87.00 95 ILE A CA 1
ATOM 750 C C . ILE A 1 95 ? -9.620 -5.325 8.347 1.00 87.00 95 ILE A C 1
ATOM 752 O O . ILE A 1 95 ? -10.070 -4.336 8.934 1.00 87.00 95 ILE A O 1
ATOM 756 N N . TRP A 1 96 ? -10.188 -5.798 7.234 1.00 85.94 96 TRP A N 1
ATOM 757 C CA . TRP A 1 96 ? -11.305 -5.139 6.561 1.00 85.94 96 TRP A CA 1
ATOM 758 C C . TRP A 1 96 ? -12.523 -4.971 7.472 1.00 85.94 96 TRP A C 1
ATOM 760 O O . TRP A 1 96 ? -13.065 -3.873 7.605 1.00 85.94 96 TRP A O 1
ATOM 770 N N . SER A 1 97 ? -12.957 -6.048 8.127 1.00 79.31 97 SER A N 1
ATOM 771 C CA . SER A 1 97 ? -14.148 -6.037 8.983 1.00 79.31 97 SER A CA 1
ATOM 772 C C . SER A 1 97 ? -13.914 -5.304 10.307 1.00 79.31 97 SER A C 1
ATOM 774 O O . SER A 1 97 ? -14.810 -4.601 10.774 1.00 79.31 97 SER A O 1
ATOM 776 N N . VAL A 1 98 ? -12.714 -5.436 10.879 1.00 81.56 98 VAL A N 1
ATOM 777 C CA . VAL A 1 98 ? -12.380 -4.946 12.225 1.00 81.56 98 VAL A CA 1
ATOM 778 C C . VAL A 1 98 ? -11.973 -3.471 12.224 1.00 81.56 98 VAL A C 1
ATOM 780 O O . VAL A 1 98 ? -12.379 -2.726 13.110 1.00 81.56 98 VAL A O 1
ATOM 783 N N . HIS A 1 99 ? -11.205 -3.025 11.226 1.00 86.00 99 HIS A N 1
ATOM 784 C CA . HIS A 1 99 ? -10.689 -1.656 11.158 1.00 86.00 99 HIS A CA 1
ATOM 785 C C . HIS A 1 99 ? -11.416 -0.817 10.104 1.00 86.00 99 HIS A C 1
ATOM 787 O O . HIS A 1 99 ? -12.010 0.212 10.428 1.00 86.00 99 HIS A O 1
ATOM 793 N N . ILE A 1 100 ? -11.396 -1.254 8.841 1.00 87.75 100 ILE A N 1
ATOM 794 C CA . ILE A 1 100 ? -11.861 -0.432 7.713 1.00 87.75 100 ILE A CA 1
ATOM 795 C C . ILE A 1 100 ? -13.369 -0.197 7.816 1.00 87.75 100 ILE A C 1
ATOM 797 O O . ILE A 1 100 ? -13.816 0.949 7.867 1.00 87.75 100 ILE A O 1
ATOM 801 N N 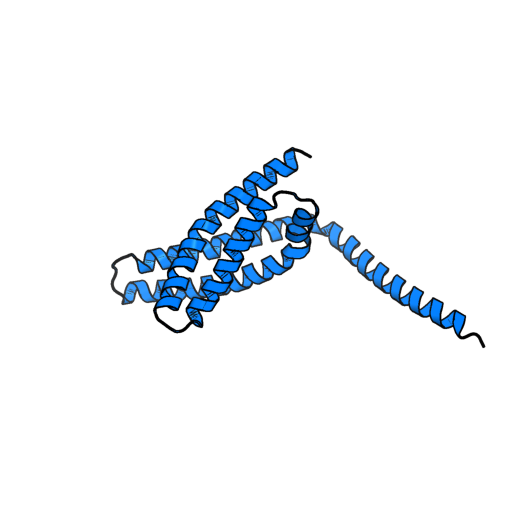. ARG A 1 101 ? -14.162 -1.271 7.912 1.00 88.00 101 ARG A N 1
ATOM 802 C CA . ARG A 1 101 ? -15.626 -1.193 8.003 1.00 88.00 101 ARG A CA 1
ATOM 803 C C . ARG A 1 101 ? -16.074 -0.430 9.248 1.00 88.00 101 ARG A C 1
ATOM 805 O O . ARG A 1 101 ? -16.936 0.438 9.142 1.00 88.00 101 ARG A O 1
ATOM 812 N N . TYR A 1 102 ? -15.472 -0.716 10.402 1.00 85.56 102 TYR A N 1
ATOM 813 C CA . TYR A 1 102 ? -15.794 -0.057 11.668 1.00 85.56 102 TYR A CA 1
ATOM 814 C C . TYR A 1 102 ? -15.573 1.464 11.608 1.00 85.56 102 TYR A C 1
ATOM 816 O O . TYR A 1 102 ? -16.509 2.237 11.843 1.00 85.56 102 TYR A O 1
ATOM 824 N N . CYS A 1 103 ? -14.368 1.903 11.227 1.00 85.88 103 CYS A N 1
ATOM 825 C CA . CYS A 1 103 ? -14.031 3.326 11.120 1.00 85.88 103 CYS A CA 1
ATOM 826 C C . CYS A 1 103 ? -14.884 4.027 10.055 1.00 85.88 103 CYS A C 1
ATOM 828 O O . CYS A 1 103 ? -15.318 5.167 10.247 1.00 85.88 103 CYS A O 1
ATOM 830 N N . TRP A 1 104 ? -15.188 3.331 8.955 1.00 86.12 104 TRP A N 1
ATOM 831 C CA . TRP A 1 104 ? -16.028 3.861 7.888 1.00 86.12 104 TRP A CA 1
ATOM 832 C C . TRP A 1 104 ? -17.471 4.103 8.337 1.00 86.12 104 TRP A C 1
ATOM 834 O O . TRP A 1 104 ? -18.006 5.189 8.101 1.00 86.12 104 TRP A O 1
ATOM 844 N N . THR A 1 105 ? -18.089 3.142 9.031 1.00 87.12 105 THR A N 1
ATOM 845 C CA . THR A 1 105 ? -19.455 3.280 9.561 1.00 87.12 105 THR A CA 1
ATOM 846 C C . THR A 1 105 ? -19.548 4.402 10.589 1.00 87.12 105 THR A C 1
ATOM 848 O O . THR A 1 105 ? -20.497 5.184 10.549 1.00 87.12 105 THR A O 1
ATOM 851 N N . ARG A 1 106 ? -18.546 4.542 11.463 1.00 85.62 106 ARG A N 1
ATOM 852 C CA . ARG A 1 106 ? -18.524 5.616 12.468 1.00 85.62 106 ARG A CA 1
ATOM 853 C C . ARG A 1 106 ? -18.101 6.978 11.914 1.00 85.62 106 ARG A C 1
ATOM 855 O O . ARG A 1 106 ? -18.179 7.978 12.611 1.00 85.62 106 ARG A O 1
ATOM 862 N N . ARG A 1 107 ? -17.676 7.040 10.652 1.00 85.94 107 ARG A N 1
ATOM 863 C CA . ARG A 1 107 ? -17.137 8.244 10.002 1.00 85.94 107 ARG A CA 1
ATOM 864 C C . ARG A 1 107 ? -15.842 8.795 10.597 1.00 85.94 107 ARG A C 1
ATOM 866 O O . ARG A 1 107 ? -15.496 9.945 10.339 1.00 85.94 107 ARG A O 1
ATOM 873 N N . HIS A 1 108 ? -15.064 7.952 11.268 1.00 84.62 108 HIS A N 1
ATOM 874 C CA . HIS A 1 108 ? -13.740 8.327 11.756 1.00 84.62 108 HIS A CA 1
ATOM 875 C C . HIS A 1 108 ? -12.726 8.203 10.619 1.00 84.62 108 HIS A C 1
ATOM 877 O O . HIS A 1 108 ? -12.658 7.180 9.940 1.00 84.62 108 HIS A O 1
ATOM 883 N N . ASN A 1 109 ? -11.930 9.255 10.414 1.00 87.19 109 ASN A N 1
ATOM 884 C CA . ASN A 1 109 ? -10.770 9.258 9.516 1.00 87.19 109 ASN A CA 1
ATOM 885 C C . ASN A 1 109 ? -11.040 8.761 8.072 1.00 87.19 109 ASN A C 1
ATOM 887 O O . ASN A 1 109 ? -10.150 8.219 7.413 1.00 87.19 109 ASN A O 1
ATOM 891 N N . ARG A 1 110 ? -12.271 8.932 7.561 1.00 89.69 110 ARG A N 1
ATOM 892 C CA . ARG A 1 110 ? -12.703 8.369 6.266 1.00 89.69 110 ARG A CA 1
ATOM 893 C C . ARG A 1 110 ? -11.923 8.902 5.079 1.00 89.69 110 ARG A C 1
ATOM 895 O O . ARG A 1 110 ? -11.640 8.136 4.169 1.00 89.69 110 ARG A O 1
ATOM 902 N N . LEU A 1 111 ? -11.592 10.194 5.075 1.00 91.94 111 LEU A N 1
AT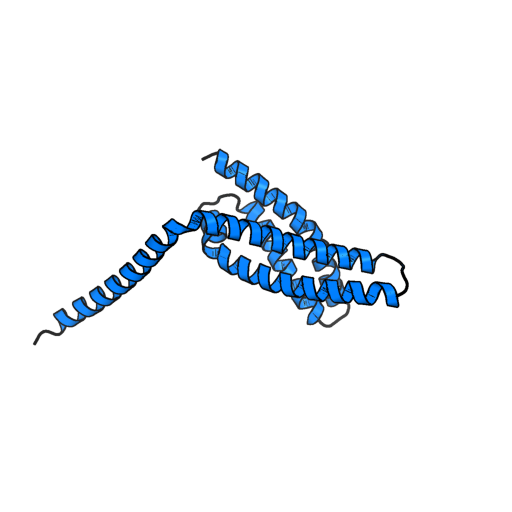OM 903 C CA . LEU A 1 111 ? -10.880 10.795 3.950 1.00 91.94 111 LEU A CA 1
ATOM 904 C C . LEU A 1 111 ? -9.464 10.222 3.837 1.00 91.94 111 LEU A C 1
ATOM 906 O O . LEU A 1 111 ? -9.112 9.684 2.795 1.00 91.94 111 LEU A O 1
ATOM 910 N N . ALA A 1 112 ? -8.682 10.259 4.920 1.00 92.56 112 ALA A N 1
ATOM 911 C CA . ALA A 1 112 ? -7.321 9.731 4.895 1.00 92.56 112 ALA A CA 1
ATOM 912 C C . ALA A 1 112 ? -7.296 8.211 4.690 1.00 92.56 112 ALA A C 1
ATOM 914 O O . ALA A 1 112 ? -6.503 7.718 3.895 1.00 92.56 112 ALA A O 1
ATOM 915 N N . GLY A 1 113 ? -8.192 7.469 5.355 1.00 91.88 113 GLY A N 1
ATOM 916 C CA . GLY A 1 113 ? -8.325 6.023 5.152 1.00 91.88 113 GLY A CA 1
ATOM 917 C C . GLY A 1 113 ? -8.782 5.653 3.738 1.00 91.88 113 GLY A C 1
ATOM 918 O O . GLY A 1 113 ? -8.264 4.703 3.162 1.00 91.88 113 GLY A O 1
ATOM 919 N N . GLY A 1 114 ? -9.703 6.421 3.154 1.00 94.44 114 GLY A N 1
ATOM 920 C CA . GLY A 1 114 ? -10.188 6.224 1.789 1.00 94.44 114 GLY A CA 1
ATOM 921 C C . GLY A 1 114 ? -9.125 6.527 0.736 1.00 94.44 114 GLY A C 1
ATOM 922 O O . GLY A 1 114 ? -8.957 5.736 -0.186 1.00 94.44 114 GLY A O 1
ATOM 923 N N . LEU A 1 115 ? -8.364 7.616 0.896 1.00 95.88 115 LEU A N 1
ATOM 924 C CA . LEU A 1 115 ? -7.232 7.934 0.018 1.00 95.88 115 LEU A CA 1
ATOM 925 C C . LEU A 1 115 ? -6.142 6.862 0.104 1.00 95.88 115 LEU A C 1
ATOM 927 O O . LEU A 1 115 ? -5.694 6.365 -0.926 1.00 95.88 115 LEU A O 1
ATOM 931 N N . PHE A 1 116 ? -5.760 6.463 1.321 1.00 94.88 116 PHE A N 1
ATOM 932 C CA . PHE A 1 116 ? -4.789 5.389 1.533 1.00 94.88 116 PHE A CA 1
ATOM 933 C C . PHE A 1 116 ? -5.258 4.075 0.894 1.00 94.88 116 PHE A C 1
ATOM 935 O O . PHE A 1 116 ? -4.538 3.493 0.087 1.00 94.88 116 PHE A O 1
ATOM 942 N N . GLY A 1 117 ? -6.491 3.646 1.181 1.00 95.00 117 GLY A N 1
ATOM 943 C CA . GLY A 1 117 ? -7.074 2.433 0.605 1.00 95.00 117 GLY A CA 1
ATOM 944 C C . GLY A 1 117 ? -7.208 2.492 -0.919 1.00 95.00 117 GLY A C 1
ATOM 945 O O . GLY A 1 117 ? -6.959 1.494 -1.590 1.00 95.00 117 GLY A O 1
ATOM 946 N N . GLY A 1 118 ? -7.537 3.660 -1.476 1.00 96.69 118 GLY A N 1
ATOM 947 C CA . GLY A 1 118 ? -7.610 3.880 -2.920 1.00 96.69 118 GLY A CA 1
ATOM 948 C C . GLY A 1 118 ? -6.254 3.726 -3.608 1.00 96.69 118 GLY A C 1
ATOM 949 O O . GLY A 1 118 ? -6.161 3.036 -4.620 1.00 96.69 118 GLY A O 1
ATOM 950 N N . VAL A 1 119 ? -5.188 4.296 -3.036 1.00 97.12 119 VAL A N 1
ATOM 951 C CA . VAL A 1 119 ? -3.826 4.122 -3.569 1.00 97.12 119 VAL A CA 1
ATOM 952 C C . VAL A 1 119 ? -3.341 2.683 -3.402 1.00 97.12 119 VAL A C 1
ATOM 954 O O . VAL A 1 119 ? -2.736 2.141 -4.321 1.00 97.12 119 VAL A O 1
ATOM 957 N N . VAL A 1 120 ? -3.653 2.016 -2.289 1.00 96.06 120 VAL A N 1
ATOM 958 C CA . VAL A 1 120 ? -3.358 0.582 -2.122 1.00 96.06 120 VAL A CA 1
ATOM 959 C C . VAL A 1 120 ? -4.067 -0.258 -3.191 1.00 96.06 120 VAL A C 1
ATOM 961 O O . VAL A 1 120 ? -3.443 -1.122 -3.801 1.00 96.06 120 VAL A O 1
ATOM 964 N N . ALA A 1 121 ? -5.341 0.016 -3.484 1.00 96.62 121 ALA A N 1
ATOM 965 C CA . ALA A 1 121 ? -6.067 -0.672 -4.551 1.00 96.62 121 ALA A CA 1
ATOM 966 C C . ALA A 1 121 ? -5.447 -0.406 -5.935 1.00 96.62 121 ALA A C 1
ATOM 968 O O . ALA A 1 121 ? -5.272 -1.340 -6.719 1.00 96.62 121 ALA A O 1
ATOM 969 N N . LEU A 1 122 ? -5.049 0.841 -6.215 1.00 97.81 122 LEU A N 1
ATOM 970 C CA . LEU A 1 122 ? -4.305 1.194 -7.426 1.00 97.81 122 LEU A CA 1
ATOM 971 C C . LEU A 1 122 ? -2.994 0.401 -7.528 1.00 97.81 122 LEU A C 1
ATOM 973 O O . LEU A 1 122 ? -2.672 -0.107 -8.600 1.00 97.81 122 LEU A O 1
ATOM 977 N N . LEU A 1 123 ? -2.251 0.257 -6.427 1.00 97.25 123 LEU A N 1
ATOM 978 C CA . LEU A 1 123 ? -1.006 -0.513 -6.379 1.00 97.25 123 LEU A CA 1
ATOM 979 C C . LEU A 1 123 ? -1.222 -1.995 -6.682 1.00 97.25 123 LEU A C 1
ATOM 981 O O . LEU A 1 123 ? -0.453 -2.574 -7.445 1.00 97.25 123 LEU A O 1
ATOM 985 N N . VAL A 1 124 ? -2.289 -2.596 -6.154 1.00 96.75 124 VAL A N 1
ATOM 986 C CA . VAL A 1 124 ? -2.660 -3.986 -6.464 1.00 96.75 124 VAL A CA 1
ATOM 987 C C . VAL A 1 124 ? -2.963 -4.146 -7.957 1.00 96.75 124 VAL A C 1
ATOM 989 O O . VAL A 1 124 ? -2.425 -5.044 -8.605 1.00 96.75 124 VAL A O 1
ATOM 992 N N . VAL A 1 125 ? -3.778 -3.251 -8.527 1.00 97.06 125 VAL A N 1
ATOM 993 C CA . VAL A 1 125 ? -4.164 -3.303 -9.948 1.00 97.06 125 VAL A CA 1
ATOM 994 C C . VAL A 1 125 ? -2.966 -3.074 -10.867 1.00 97.06 125 VAL A C 1
ATOM 996 O O . VAL A 1 125 ? -2.781 -3.805 -11.836 1.00 97.06 125 VAL A O 1
ATOM 999 N N . THR A 1 126 ? -2.134 -2.079 -10.571 1.00 97.38 126 THR A N 1
ATOM 1000 C CA . THR A 1 126 ? -0.942 -1.769 -11.375 1.00 97.38 126 THR A CA 1
ATOM 1001 C C . THR A 1 126 ? 0.124 -2.849 -11.242 1.00 97.38 126 THR A C 1
ATOM 1003 O O . THR A 1 126 ? 0.731 -3.206 -12.245 1.00 97.38 126 THR A O 1
ATOM 1006 N N . GLY A 1 127 ? 0.285 -3.446 -10.056 1.00 95.50 127 GLY A N 1
ATOM 1007 C CA . GLY A 1 127 ? 1.170 -4.588 -9.832 1.00 95.50 127 GLY A CA 1
ATOM 1008 C C . GLY A 1 127 ? 0.749 -5.804 -10.652 1.00 95.50 127 GLY A C 1
ATOM 1009 O O . GLY A 1 127 ? 1.580 -6.408 -11.319 1.00 95.50 127 GLY A O 1
ATOM 1010 N N . PHE A 1 128 ? -0.551 -6.116 -10.690 1.00 95.31 128 PHE A N 1
ATOM 1011 C CA . PHE A 1 128 ? -1.097 -7.117 -11.611 1.00 95.31 128 PHE A CA 1
ATOM 1012 C C . PHE A 1 128 ? -0.841 -6.728 -13.076 1.00 95.31 128 PHE A C 1
ATOM 1014 O O . PHE A 1 128 ? -0.358 -7.533 -13.872 1.00 95.31 128 PHE A O 1
ATOM 1021 N N . GLY A 1 129 ? -1.106 -5.472 -13.432 1.00 95.12 129 GLY A N 1
ATOM 1022 C CA . GLY A 1 129 ? -0.920 -4.966 -14.787 1.00 95.12 129 GLY A CA 1
ATOM 1023 C C . GLY A 1 129 ? 0.526 -5.039 -15.290 1.00 95.12 129 GLY A C 1
ATOM 1024 O O . GLY A 1 129 ? 0.732 -5.269 -16.475 1.00 95.12 129 GLY A O 1
ATOM 1025 N N . LEU A 1 130 ? 1.532 -4.941 -14.416 1.00 93.44 130 LEU A N 1
ATOM 1026 C CA . LEU A 1 130 ? 2.940 -5.132 -14.793 1.00 93.44 130 LEU A CA 1
ATOM 1027 C C . LEU A 1 130 ? 3.244 -6.538 -15.341 1.00 93.44 130 LEU A C 1
ATOM 1029 O O . LEU A 1 130 ? 4.181 -6.685 -16.128 1.00 93.44 130 LEU A O 1
ATOM 1033 N N . TYR A 1 131 ? 2.456 -7.546 -14.953 1.00 91.06 131 TYR A N 1
ATOM 1034 C CA . TYR A 1 131 ? 2.598 -8.926 -15.427 1.00 91.06 131 TYR A CA 1
ATOM 1035 C C . TYR A 1 131 ? 1.681 -9.263 -16.604 1.00 91.06 131 TYR A C 1
ATOM 1037 O O . TYR A 1 131 ? 2.057 -10.076 -17.443 1.00 91.06 131 TYR A O 1
ATOM 1045 N N . TYR A 1 132 ? 0.484 -8.671 -16.656 1.00 94.00 132 TYR A N 1
ATOM 1046 C CA . TYR A 1 132 ? -0.579 -9.142 -17.551 1.00 94.00 132 TYR A CA 1
ATOM 1047 C C . TYR A 1 132 ? -1.059 -8.121 -18.583 1.00 94.00 132 TYR A C 1
ATOM 1049 O O . TYR A 1 132 ? -1.708 -8.512 -19.554 1.00 94.00 132 TYR A O 1
ATOM 1057 N N . PHE A 1 133 ? -0.794 -6.825 -18.402 1.00 93.31 133 PHE A N 1
ATOM 1058 C CA . PHE A 1 133 ? -1.208 -5.834 -19.391 1.00 93.31 133 PHE A CA 1
ATOM 1059 C C . PHE A 1 133 ? -0.237 -5.821 -20.569 1.00 93.31 133 PHE A C 1
ATOM 1061 O O . PHE A 1 133 ? 0.973 -5.682 -20.403 1.00 93.31 133 PHE A O 1
ATOM 1068 N N . ASN A 1 134 ? -0.807 -5.936 -21.767 1.00 90.56 134 ASN A N 1
ATOM 1069 C CA . ASN A 1 134 ? -0.083 -5.888 -23.029 1.00 90.56 134 ASN A CA 1
ATOM 1070 C C . ASN A 1 134 ? -0.252 -4.517 -23.692 1.00 90.56 134 ASN A C 1
ATOM 1072 O O . ASN A 1 134 ? -1.261 -3.837 -23.499 1.00 90.56 134 ASN A O 1
ATOM 1076 N N . GLY A 1 135 ? 0.727 -4.141 -24.512 1.00 92.12 135 GLY A N 1
ATOM 1077 C CA . GLY A 1 135 ? 0.774 -2.845 -25.185 1.00 92.12 135 GLY A CA 1
ATOM 1078 C C . GLY A 1 135 ? 1.624 -1.825 -24.427 1.00 92.12 135 GLY A C 1
ATOM 1079 O O . GLY A 1 135 ? 1.532 -1.680 -23.209 1.00 92.12 135 GLY A O 1
ATOM 1080 N N . GLU A 1 136 ? 2.458 -1.107 -25.174 1.00 92.81 136 GLU A N 1
ATOM 1081 C CA . GLU A 1 136 ? 3.499 -0.223 -24.641 1.00 92.81 136 GLU A CA 1
ATOM 1082 C C . GLU A 1 136 ? 2.934 0.903 -23.765 1.00 92.81 136 GLU A C 1
ATOM 1084 O O . GLU A 1 136 ? 3.400 1.117 -22.650 1.00 92.81 136 GLU A O 1
ATOM 1089 N N . ALA A 1 137 ? 1.861 1.565 -24.210 1.00 94.50 137 ALA A N 1
ATOM 1090 C CA . ALA A 1 137 ? 1.238 2.654 -23.456 1.00 94.50 137 ALA A CA 1
ATOM 1091 C C . ALA A 1 137 ? 0.701 2.194 -22.091 1.00 94.50 137 ALA A C 1
ATOM 1093 O O . ALA A 1 137 ? 0.911 2.861 -21.078 1.00 94.50 137 ALA A O 1
ATOM 1094 N N . LEU A 1 138 ? 0.027 1.041 -22.056 1.00 94.06 138 LEU A N 1
ATOM 1095 C CA . LEU A 1 138 ? -0.576 0.521 -20.834 1.00 94.06 138 LEU A CA 1
ATOM 1096 C C . LEU A 1 138 ? 0.489 -0.029 -19.876 1.00 94.06 138 LEU A C 1
ATOM 1098 O O . LEU A 1 138 ? 0.379 0.185 -18.670 1.00 94.06 138 LEU A O 1
ATOM 1102 N N . ARG A 1 139 ? 1.543 -0.660 -20.412 1.00 93.69 139 ARG A N 1
ATOM 1103 C CA . ARG A 1 139 ? 2.710 -1.119 -19.645 1.00 93.69 139 ARG A CA 1
ATOM 1104 C C . ARG A 1 139 ? 3.492 0.042 -19.029 1.00 93.69 139 ARG A C 1
ATOM 1106 O O . ARG A 1 139 ? 3.873 -0.036 -17.864 1.00 93.69 139 ARG A O 1
ATOM 1113 N N . ASN A 1 140 ? 3.687 1.123 -19.782 1.00 95.00 140 ASN A N 1
ATOM 1114 C CA . ASN A 1 140 ? 4.330 2.333 -19.276 1.00 95.00 140 ASN A CA 1
ATOM 1115 C C . ASN A 1 140 ? 3.468 2.981 -18.188 1.00 95.00 140 ASN A C 1
ATOM 1117 O O . ASN A 1 140 ? 3.969 3.313 -17.117 1.00 95.00 140 ASN A O 1
ATOM 1121 N N . ALA A 1 141 ? 2.158 3.112 -18.415 1.00 96.56 141 ALA A N 1
ATOM 1122 C CA . ALA A 1 141 ? 1.254 3.671 -17.416 1.00 96.56 141 ALA A CA 1
ATOM 1123 C C . ALA A 1 141 ? 1.265 2.864 -16.107 1.00 96.56 141 ALA A C 1
ATOM 1125 O O . ALA A 1 141 ? 1.342 3.462 -15.034 1.00 96.56 141 ALA A O 1
ATOM 1126 N N . THR A 1 142 ? 1.227 1.527 -16.164 1.00 96.62 142 THR A N 1
ATOM 1127 C CA . THR A 1 142 ? 1.295 0.699 -14.950 1.00 96.62 142 THR A CA 1
ATOM 1128 C C . THR A 1 142 ? 2.625 0.822 -14.237 1.00 96.62 142 THR A C 1
ATOM 1130 O O . THR A 1 142 ? 2.616 0.910 -13.016 1.00 96.62 142 THR A O 1
ATOM 1133 N N . GLU A 1 143 ? 3.742 0.900 -14.957 1.00 94.88 143 GLU A N 1
ATOM 1134 C CA . GLU A 1 143 ? 5.054 1.157 -14.358 1.00 94.88 143 GLU A CA 1
ATOM 1135 C C . GLU A 1 143 ? 5.071 2.474 -13.583 1.00 94.88 143 GLU A C 1
ATOM 1137 O O . GLU A 1 143 ? 5.302 2.459 -12.371 1.00 94.88 143 GLU A O 1
ATOM 1142 N N . TRP A 1 144 ? 4.736 3.587 -14.241 1.00 96.56 144 TRP A N 1
ATOM 1143 C CA . TRP A 1 144 ? 4.718 4.915 -13.620 1.00 96.56 144 TRP A CA 1
ATOM 1144 C C . TRP A 1 144 ? 3.767 5.000 -12.426 1.00 96.56 144 TRP A C 1
ATOM 1146 O O . TRP A 1 144 ? 4.130 5.528 -11.372 1.00 96.56 144 TRP A O 1
ATOM 1156 N N . LEU A 1 145 ? 2.557 4.458 -12.568 1.00 97.69 145 LEU A N 1
ATOM 1157 C CA . LEU A 1 145 ? 1.567 4.466 -11.494 1.00 97.69 145 LEU A CA 1
ATOM 1158 C C . LEU A 1 145 ? 1.970 3.560 -10.330 1.00 97.69 145 LEU A C 1
ATOM 1160 O O . LEU A 1 145 ? 1.677 3.902 -9.185 1.00 97.69 145 LEU A O 1
ATOM 1164 N N . HIS A 1 146 ? 2.634 2.432 -10.588 1.00 97.19 146 HIS A N 1
ATOM 1165 C CA . HIS A 1 146 ? 3.005 1.496 -9.535 1.00 97.19 146 HIS A CA 1
ATOM 1166 C C . HIS A 1 146 ? 4.114 2.062 -8.652 1.00 97.19 146 HIS A C 1
ATOM 1168 O O . HIS A 1 146 ? 3.944 2.171 -7.437 1.00 97.19 146 HIS A O 1
ATOM 1174 N N . TRP A 1 147 ? 5.236 2.485 -9.241 1.00 95.62 147 TRP A N 1
ATOM 1175 C CA . TRP A 1 147 ? 6.327 3.018 -8.427 1.00 95.62 147 TRP A CA 1
ATOM 1176 C C . TRP A 1 147 ? 5.964 4.388 -7.835 1.00 95.62 147 TRP A C 1
ATOM 1178 O O . TRP A 1 147 ? 6.214 4.626 -6.651 1.00 95.62 147 TRP A O 1
ATOM 1188 N N . GLY A 1 148 ? 5.298 5.261 -8.604 1.00 96.25 148 GLY A N 1
ATOM 1189 C CA . GLY A 1 148 ? 4.844 6.568 -8.121 1.00 96.25 148 GLY A CA 1
ATOM 1190 C C . GLY A 1 148 ? 3.808 6.431 -7.003 1.00 96.25 148 GLY A C 1
ATOM 1191 O O . GLY A 1 148 ? 3.916 7.076 -5.957 1.00 96.25 148 GLY A O 1
ATOM 1192 N N . GLY A 1 149 ? 2.851 5.514 -7.169 1.00 96.69 149 GLY A N 1
ATOM 1193 C CA . GLY A 1 149 ? 1.898 5.131 -6.129 1.00 96.69 149 GLY A CA 1
ATOM 1194 C C . GLY A 1 149 ? 2.585 4.573 -4.882 1.00 96.69 149 GLY A C 1
ATOM 1195 O O . GLY A 1 149 ? 2.153 4.869 -3.769 1.00 96.69 149 GLY A O 1
ATOM 1196 N N . GLY A 1 150 ? 3.686 3.835 -5.047 1.00 95.00 150 GLY A N 1
ATOM 1197 C CA . GLY A 1 150 ? 4.474 3.274 -3.949 1.00 95.00 150 GLY A CA 1
ATOM 1198 C C . GLY A 1 150 ? 5.145 4.352 -3.097 1.00 95.00 150 GLY A C 1
ATOM 1199 O O . GLY A 1 150 ? 5.225 4.228 -1.878 1.00 95.00 150 GLY A O 1
ATOM 1200 N N . VAL A 1 151 ? 5.558 5.465 -3.702 1.00 93.44 151 VAL A N 1
ATOM 1201 C CA . VAL A 1 151 ? 6.064 6.626 -2.952 1.00 93.44 151 VAL A CA 1
ATOM 1202 C C . VAL A 1 151 ? 4.915 7.356 -2.246 1.00 93.44 151 VAL A C 1
ATOM 1204 O O . VAL A 1 151 ? 5.012 7.688 -1.062 1.00 93.44 151 VAL A O 1
ATOM 1207 N N . ILE A 1 152 ? 3.796 7.568 -2.944 1.00 95.56 152 ILE A N 1
ATOM 1208 C CA . ILE A 1 152 ? 2.624 8.276 -2.406 1.00 95.56 152 ILE A CA 1
ATOM 1209 C C . ILE A 1 152 ? 2.008 7.523 -1.218 1.00 95.56 152 ILE A C 1
ATOM 1211 O O . ILE A 1 152 ? 1.632 8.149 -0.221 1.00 95.56 152 ILE A O 1
ATOM 1215 N N . VAL A 1 153 ? 1.920 6.190 -1.284 1.00 94.31 153 VAL A N 1
ATOM 1216 C CA . VAL A 1 153 ? 1.294 5.379 -0.229 1.00 94.31 153 VAL A CA 1
ATOM 1217 C C . VAL A 1 153 ? 2.038 5.506 1.102 1.00 94.31 153 VAL A C 1
ATOM 1219 O O . VAL A 1 153 ? 1.398 5.479 2.150 1.00 94.31 153 VAL A O 1
ATOM 1222 N N . CYS A 1 154 ? 3.353 5.748 1.082 1.00 91.50 154 CYS A N 1
ATOM 1223 C CA . CYS A 1 154 ? 4.141 6.018 2.285 1.00 91.50 154 CYS A CA 1
ATOM 1224 C C . CYS A 1 154 ? 3.696 7.303 2.976 1.00 91.50 154 CYS A C 1
ATOM 1226 O O . CYS A 1 154 ? 3.419 7.298 4.175 1.00 91.50 154 CYS A O 1
ATOM 1228 N N . ALA A 1 155 ? 3.571 8.398 2.223 1.00 93.00 155 ALA A N 1
ATOM 1229 C CA . ALA A 1 155 ? 3.084 9.661 2.767 1.00 93.00 155 ALA A CA 1
ATOM 1230 C C . ALA A 1 155 ? 1.648 9.517 3.300 1.00 93.00 155 ALA A C 1
ATOM 1232 O O . ALA A 1 155 ? 1.342 9.959 4.410 1.00 93.00 155 ALA A O 1
ATOM 1233 N N . LEU A 1 156 ? 0.778 8.834 2.549 1.00 93.69 156 LEU A N 1
ATOM 1234 C CA . LEU A 1 156 ? -0.604 8.590 2.965 1.00 93.69 156 LEU A CA 1
ATOM 1235 C C . LEU A 1 156 ? -0.707 7.694 4.200 1.00 93.69 156 LEU A C 1
ATOM 1237 O O . LEU A 1 156 ? -1.582 7.937 5.029 1.00 93.69 156 LEU A O 1
ATOM 1241 N N . PHE A 1 157 ? 0.178 6.710 4.365 1.00 91.12 157 PHE A N 1
ATOM 1242 C CA . PHE A 1 157 ? 0.234 5.873 5.562 1.00 91.12 157 PHE A CA 1
ATOM 1243 C C . PHE A 1 157 ? 0.492 6.719 6.813 1.00 91.12 157 PHE A C 1
ATOM 1245 O O . PHE A 1 157 ? -0.264 6.645 7.787 1.00 91.12 157 PHE A O 1
ATOM 1252 N N . TRP A 1 158 ? 1.500 7.595 6.760 1.00 90.75 158 TRP A N 1
ATOM 1253 C CA . TRP A 1 158 ? 1.808 8.525 7.849 1.00 90.75 158 TRP A CA 1
ATOM 1254 C C . TRP A 1 158 ? 0.645 9.478 8.146 1.00 90.75 158 TRP A C 1
ATOM 1256 O O . TRP A 1 158 ? 0.283 9.665 9.312 1.00 90.75 158 TRP A O 1
ATOM 1266 N N . ILE A 1 159 ? 0.016 10.047 7.110 1.00 92.62 159 ILE A N 1
ATOM 1267 C CA . ILE A 1 159 ? -1.145 10.940 7.257 1.00 92.62 159 ILE A CA 1
ATOM 1268 C C . ILE A 1 159 ? -2.330 10.194 7.883 1.00 92.62 159 ILE A C 1
ATOM 1270 O O . ILE A 1 159 ? -2.919 10.688 8.847 1.00 92.62 159 ILE A O 1
ATOM 1274 N N . HIS A 1 160 ? -2.656 8.998 7.387 1.00 91.94 160 HIS A N 1
ATOM 1275 C CA . HIS A 1 160 ? -3.726 8.152 7.912 1.00 91.94 160 HIS A CA 1
ATOM 1276 C C . HIS A 1 160 ? -3.516 7.850 9.399 1.00 91.94 160 HIS A C 1
ATOM 1278 O O . HIS A 1 160 ? -4.440 8.037 10.195 1.00 91.94 160 HIS A O 1
ATOM 1284 N N . GLN A 1 161 ? -2.297 7.471 9.789 1.00 89.50 161 GLN A N 1
ATOM 1285 C CA . GLN A 1 161 ? -1.951 7.161 11.175 1.00 89.50 161 GLN A CA 1
ATOM 1286 C C . GLN A 1 161 ? -2.025 8.410 12.076 1.00 89.50 161 GLN A C 1
ATOM 1288 O O . GLN A 1 161 ? -2.603 8.363 13.165 1.00 89.50 161 GLN A O 1
ATOM 1293 N N . ALA A 1 162 ? -1.487 9.548 11.624 1.00 89.75 162 ALA A N 1
ATOM 1294 C CA . ALA A 1 162 ? -1.505 10.800 12.379 1.00 89.75 162 ALA A CA 1
ATOM 1295 C C . ALA A 1 162 ? -2.926 11.358 12.563 1.00 89.75 162 ALA A C 1
ATOM 1297 O O . ALA A 1 162 ? -3.275 11.802 13.659 1.00 89.75 162 ALA A O 1
ATOM 1298 N N . MET A 1 163 ? -3.757 11.316 11.518 1.00 88.06 163 MET A N 1
ATOM 1299 C CA . MET A 1 163 ? -5.160 11.733 11.592 1.00 88.06 163 MET A CA 1
ATOM 1300 C C . MET A 1 163 ? -6.007 10.767 12.428 1.00 88.06 163 MET A C 1
ATOM 1302 O O . MET A 1 163 ? -6.870 11.220 13.178 1.00 88.06 163 MET A O 1
ATOM 1306 N N . GLY A 1 164 ? -5.716 9.463 12.372 1.00 83.62 164 GLY A N 1
ATOM 1307 C CA . GLY A 1 164 ? -6.364 8.453 13.211 1.00 83.62 164 GLY A CA 1
ATOM 1308 C C . GLY A 1 164 ? -6.141 8.713 14.701 1.00 83.62 164 GLY A C 1
ATOM 1309 O O . GLY A 1 164 ? -7.107 8.788 15.454 1.00 83.62 164 GLY A O 1
ATOM 1310 N N . ARG A 1 165 ? -4.891 8.970 15.114 1.00 82.75 165 ARG A N 1
ATOM 1311 C CA . ARG A 1 165 ? -4.566 9.312 16.514 1.00 82.75 165 ARG A CA 1
ATOM 1312 C C . ARG A 1 165 ? -5.273 10.581 16.996 1.00 82.75 165 ARG A C 1
ATOM 1314 O O . ARG A 1 165 ? -5.754 10.622 18.123 1.00 82.75 165 ARG A O 1
ATOM 1321 N N . LYS A 1 166 ? -5.353 11.612 16.146 1.00 76.88 166 LYS A N 1
ATOM 1322 C CA . LYS A 1 166 ? -6.050 12.869 16.473 1.00 76.88 166 LYS A CA 1
ATOM 1323 C C . LYS A 1 166 ? -7.559 12.685 16.630 1.00 76.88 166 LYS A C 1
ATOM 1325 O O . LYS A 1 166 ? -8.162 13.416 17.405 1.00 76.88 166 LYS A O 1
ATOM 1330 N N . ALA A 1 167 ? -8.160 11.757 15.885 1.00 70.94 167 ALA A N 1
ATOM 1331 C CA . ALA A 1 167 ? -9.580 11.451 16.008 1.00 70.94 167 ALA A CA 1
ATOM 1332 C C . ALA A 1 167 ? -9.884 10.748 17.339 1.00 70.94 167 ALA A C 1
ATOM 1334 O O . ALA A 1 167 ? -10.811 11.154 18.017 1.00 70.94 167 ALA A O 1
ATOM 1335 N N . THR A 1 168 ? -9.061 9.780 17.755 1.00 64.94 168 THR A N 1
ATOM 1336 C CA . THR A 1 168 ? -9.259 9.051 19.023 1.00 64.94 168 THR A CA 1
ATOM 1337 C C . THR A 1 168 ? -8.989 9.902 20.268 1.00 64.94 168 THR A C 1
ATOM 1339 O O . THR A 1 168 ? -9.544 9.627 21.318 1.00 64.94 168 THR A O 1
ATOM 1342 N N . GLY A 1 169 ? -8.150 10.940 20.177 1.00 58.44 169 GLY A N 1
ATOM 1343 C CA . GLY A 1 169 ? -7.922 11.883 21.283 1.00 58.44 169 GLY A CA 1
ATOM 1344 C C . GLY A 1 169 ? -8.978 12.989 21.417 1.00 58.44 169 GLY A C 1
ATOM 1345 O O . GLY A 1 169 ? -8.806 13.879 22.246 1.00 58.44 169 GLY A O 1
ATOM 1346 N N . ARG A 1 170 ? -10.009 12.993 20.562 1.00 51.91 170 ARG A N 1
ATOM 1347 C CA . ARG A 1 170 ? -11.143 13.937 20.595 1.00 51.91 170 ARG A CA 1
ATOM 1348 C C . ARG A 1 170 ? -12.445 13.297 21.092 1.00 51.91 170 ARG A C 1
ATOM 1350 O O . ARG A 1 170 ? -13.438 14.014 21.192 1.00 51.91 170 ARG A O 1
ATOM 1357 N N . ASP A 1 171 ? -12.409 11.995 21.362 1.00 46.72 171 ASP A N 1
ATOM 1358 C CA . ASP A 1 171 ? -13.495 11.193 21.930 1.00 46.72 171 ASP A CA 1
ATOM 1359 C C . ASP A 1 171 ? -13.296 11.070 23.452 1.00 46.72 171 ASP A C 1
ATOM 1361 O O . ASP A 1 171 ? -14.315 11.054 24.178 1.00 46.72 171 ASP A O 1
#

Nearest PDB structures (foldseek):
  1ez3-assembly1_A  TM=3.322E-01  e=2.166E+00  Rattus norvegicus
  4wpe-assembly1_A-2  TM=2.663E-01  e=2.282E+00  Saccharomyces cerevisiae S288C
  6jkc-assembly1_A  TM=3.706E-01  e=5.239E+00  Shewanella oneidensis MR-1
  2efk-assembly1_A-2  TM=3.619E-01  e=8.808E+00  Homo sapiens
  3lg7-assembly1_B  TM=3.591E-01  e=9.773E+00  synthetic construct

Mean predicted aligned error: 9.98 Å

Secondary structure (DSSP, 8-state):
--HHHHHHHHHHHHHHHHHHHHHHHHHHGGGHHHHHHHHHHHHHHHHHHHHHHHHHHHHHHHS---HHHHHHHHHHHHHHHHHHHHHHHHHHHHHIIIIIHHHHHHTSSHHHHHHHHHHHHHHHHHHHHHHH--SHHHHHHHHHHHHHHHHHHHHHHHHHHHHHHHHHTT-

pLDDT: mean 84.57, std 12.8, range [46.72, 97.81]

Foldseek 3Di:
DDPPVVVVVVVVVVVVVVVVVVVVVVVVCVVCPVVVVVLVVLLVVLLVLLLVLLVQLVCLVPDPDDCVVSVVSNVVSVVSNVVSLVVNVVSCVVCCVVPVVVCVVVVQLCVLSVVLVVLNVLLVVLVVCCPPPDDDVSNVVSVCSNSVSSVVSVV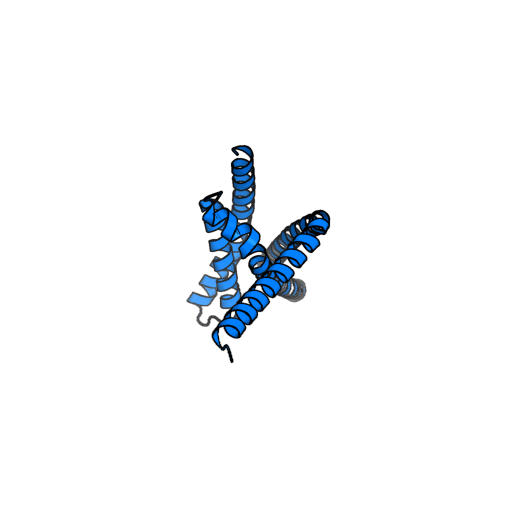SVVVSVVSNVVRVVVD

Radius of gyration: 22.89 Å; Cα contacts (8 Å, |Δi|>4): 86; chains: 1; bounding box: 76×49×51 Å

Solvent-accessible surface area (backbone atoms only — not comparable to full-atom values): 9141 Å² total; per-residue (Å²): 136,73,70,68,64,57,56,54,51,54,55,48,52,52,50,50,51,52,49,49,52,55,48,52,53,56,62,56,55,75,66,34,72,67,54,49,54,50,53,51,52,51,51,55,51,36,53,47,48,33,49,53,26,51,50,51,32,51,49,52,6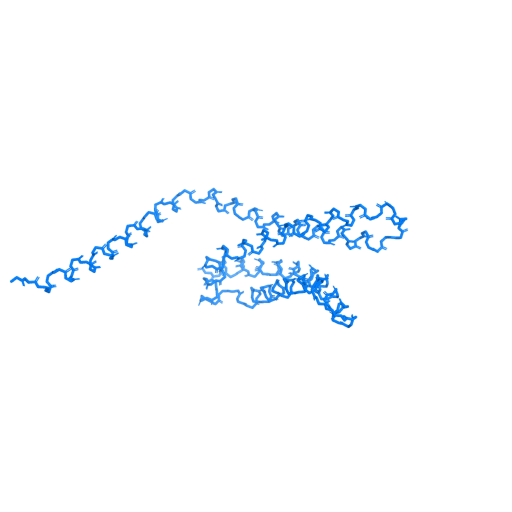8,72,49,95,62,61,64,83,72,37,49,63,54,39,52,51,24,52,52,52,26,52,55,32,49,54,52,46,55,52,49,52,60,65,42,32,70,72,48,54,49,46,32,51,77,73,59,49,54,43,67,45,47,47,54,36,51,50,44,52,52,49,35,54,53,21,56,52,30,66,78,69,50,75,57,70,71,57,37,50,49,20,51,54,48,28,58,52,39,56,58,49,44,54,58,32,47,54,49,28,53,55,49,42,55,57,54,65,76,73,113

Sequence (171 aa):
MDIHARGTDAAQAVRAAFDQIAQVQRLMNCHDRLSDIGRFWALYAAFALLLLTGLAWLLARFIEFEPETTAPWQAWSMRVHGAAAFFVTFLLGVIWSVHIRYCWTRRHNRLAGGLFGGVVALLVVTGFGLYYFNGEALRNATEWLHWGGGVIVCALFWIHQAMGRKATGRD